Protein AF-A0A540X1U1-F1 (afdb_monomer)

Organism: NCBI:txid2590453

Nearest PDB structures (foldseek):
  8tsh-assembly1_L  TM=8.504E-01  e=1.989E+00  Caldimonas thermodepolymerans
  6t5a-assembly1_A  TM=7.560E-01  e=2.757E+00  Human alphaherpesvirus 1
  6s7t-assembly1_H  TM=6.858E-01  e=2.943E+00  Homo sapiens
  2x3x-assembly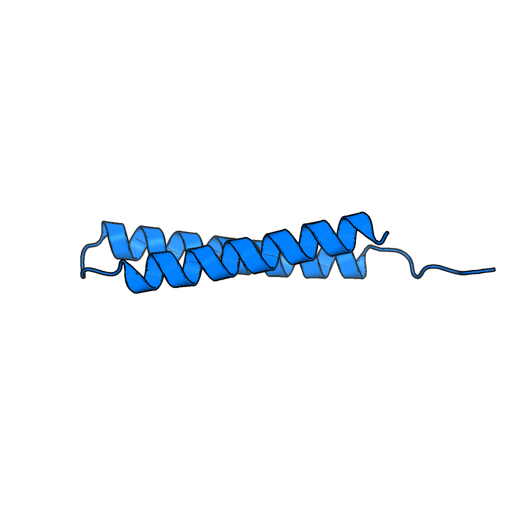2_B  TM=5.130E-01  e=9.527E+00  Mus musculus

Mean predicted aligned error: 6.05 Å

Foldseek 3Di:
DVVLVVVLVVQLVVLVVQLVVLVVPDPPDPVSVVSNVVSVVSNVVSVVVSVVVVVPDDPPPPD

Structure (mmCIF, N/CA/C/O backbone):
data_AF-A0A540X1U1-F1
#
_entry.id   AF-A0A540X1U1-F1
#
loop_
_atom_site.group_PDB
_atom_site.id
_atom_site.type_symbol
_atom_site.label_atom_id
_atom_site.label_alt_id
_atom_site.label_comp_id
_atom_site.label_asym_id
_atom_site.label_entity_id
_atom_site.label_seq_id
_atom_site.pdbx_PDB_ins_code
_atom_site.Cartn_x
_atom_site.Cartn_y
_atom_site.Cartn_z
_atom_site.occupancy
_atom_site.B_iso_or_equiv
_atom_site.auth_seq_id
_atom_site.auth_comp_id
_atom_site.auth_asym_id
_atom_site.auth_atom_id
_atom_site.pdbx_PDB_model_num
ATOM 1 N N . MET A 1 1 ? 11.968 -5.965 -23.300 1.00 64.12 1 MET A N 1
ATOM 2 C C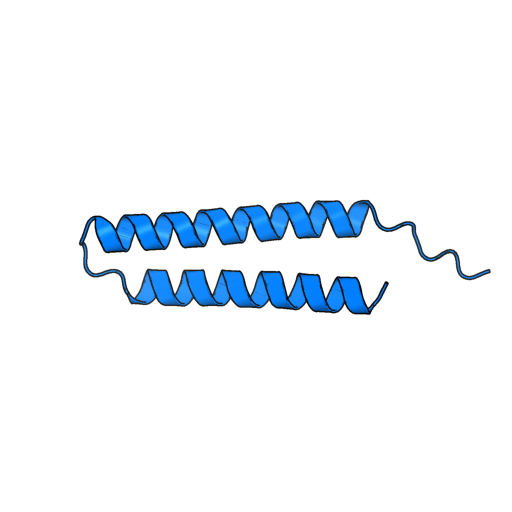A . MET A 1 1 ? 11.464 -4.942 -22.350 1.00 64.12 1 MET A CA 1
ATOM 3 C C . MET A 1 1 ? 9.997 -5.124 -21.955 1.00 64.12 1 MET A C 1
ATOM 5 O O . MET A 1 1 ? 9.634 -4.741 -20.851 1.00 64.12 1 MET A O 1
ATOM 9 N N . GLU A 1 2 ? 9.148 -5.714 -22.800 1.00 69.62 2 GLU A N 1
ATOM 10 C CA . GLU A 1 2 ? 7.700 -5.841 -22.547 1.00 69.62 2 GLU A CA 1
ATOM 11 C C . GLU A 1 2 ? 7.345 -6.703 -21.320 1.00 69.62 2 GLU A C 1
ATOM 13 O O . GLU A 1 2 ? 6.503 -6.312 -20.516 1.00 69.62 2 GLU A O 1
ATOM 18 N N . LEU A 1 3 ? 8.077 -7.801 -21.093 1.00 70.31 3 LEU A N 1
ATOM 19 C CA . LEU A 1 3 ? 7.914 -8.647 -19.904 1.00 70.31 3 LEU A CA 1
ATOM 20 C C . LEU A 1 3 ? 8.169 -7.875 -18.592 1.00 70.31 3 LEU A C 1
ATOM 22 O O . LEU A 1 3 ? 7.421 -8.025 -17.631 1.00 70.31 3 LEU A O 1
ATOM 26 N N . ASN A 1 4 ? 9.169 -6.984 -18.567 1.00 78.25 4 ASN A N 1
ATOM 27 C CA . ASN A 1 4 ? 9.444 -6.139 -17.398 1.00 78.25 4 ASN A CA 1
ATOM 28 C C . ASN A 1 4 ? 8.291 -5.160 -17.142 1.00 78.25 4 ASN A C 1
ATOM 30 O O . ASN A 1 4 ? 7.880 -4.992 -16.001 1.00 78.25 4 ASN A O 1
ATOM 34 N N . ARG A 1 5 ? 7.708 -4.568 -18.192 1.00 83.19 5 ARG A N 1
ATOM 35 C CA . ARG A 1 5 ? 6.541 -3.678 -18.059 1.00 83.19 5 ARG A CA 1
ATOM 36 C C . ARG A 1 5 ? 5.307 -4.403 -17.524 1.00 83.19 5 ARG A C 1
ATOM 38 O O . ARG A 1 5 ? 4.590 -3.838 -16.700 1.00 83.19 5 ARG A O 1
ATOM 45 N N . LEU A 1 6 ? 5.077 -5.644 -17.950 1.00 88.44 6 LEU A N 1
ATOM 46 C CA . LEU A 1 6 ? 3.983 -6.476 -17.443 1.00 88.44 6 LEU A CA 1
ATOM 47 C C . LEU A 1 6 ? 4.181 -6.833 -15.965 1.00 88.44 6 LEU A C 1
ATOM 49 O O . LEU A 1 6 ? 3.251 -6.679 -15.179 1.00 88.44 6 LEU A O 1
ATOM 53 N N . HIS A 1 7 ? 5.392 -7.234 -15.566 1.00 89.94 7 HIS A N 1
ATOM 54 C CA . HIS A 1 7 ? 5.699 -7.528 -14.163 1.00 89.94 7 HIS A CA 1
ATOM 55 C C . HIS A 1 7 ? 5.559 -6.298 -13.259 1.00 89.94 7 HIS A C 1
ATOM 57 O O . HIS A 1 7 ? 4.981 -6.401 -12.179 1.00 89.94 7 HIS A O 1
ATOM 63 N N . LEU A 1 8 ? 6.024 -5.129 -13.708 1.00 92.12 8 LEU A N 1
ATOM 64 C CA . LEU A 1 8 ? 5.856 -3.874 -12.969 1.00 92.12 8 LEU A CA 1
ATOM 65 C C . LEU A 1 8 ? 4.379 -3.484 -12.854 1.00 92.12 8 LEU A C 1
ATOM 67 O O . LEU A 1 8 ? 3.917 -3.110 -11.780 1.00 92.12 8 LEU A O 1
ATOM 71 N N . SER A 1 9 ? 3.606 -3.659 -13.927 1.00 93.12 9 SER A N 1
ATOM 72 C CA . SER A 1 9 ? 2.159 -3.413 -13.903 1.00 93.12 9 SER A CA 1
ATOM 73 C C . SER A 1 9 ? 1.442 -4.353 -12.927 1.00 93.12 9 SER A C 1
ATOM 75 O O . SER A 1 9 ? 0.615 -3.905 -12.136 1.00 93.12 9 SER A O 1
ATOM 77 N N . ALA A 1 10 ? 1.802 -5.640 -12.915 1.00 95.06 10 ALA A N 1
ATOM 78 C CA . ALA A 1 10 ? 1.264 -6.614 -11.968 1.00 95.06 10 ALA A CA 1
ATOM 79 C C . ALA A 1 10 ? 1.620 -6.267 -10.512 1.00 95.06 10 ALA A C 1
ATOM 81 O O . ALA A 1 10 ? 0.760 -6.360 -9.635 1.00 95.06 10 ALA A O 1
ATOM 82 N N . LEU A 1 11 ? 2.853 -5.816 -10.254 1.00 94.69 11 LEU A N 1
ATOM 83 C CA . LEU A 1 11 ? 3.297 -5.368 -8.932 1.00 94.69 11 LEU A CA 1
ATOM 84 C C . LEU A 1 11 ? 2.464 -4.176 -8.430 1.00 94.69 11 LEU A C 1
ATOM 86 O O . LEU A 1 11 ? 1.982 -4.191 -7.294 1.00 94.69 11 LEU A O 1
ATOM 90 N N . LEU A 1 12 ? 2.247 -3.169 -9.280 1.00 96.56 12 LEU A N 1
ATOM 91 C CA . LEU A 1 12 ? 1.413 -2.011 -8.944 1.00 96.56 12 LEU A CA 1
ATOM 92 C C . LEU A 1 12 ? -0.042 -2.416 -8.671 1.00 96.56 12 LEU A C 1
ATOM 94 O O . LEU A 1 12 ? -0.615 -2.017 -7.661 1.00 96.56 12 LEU A O 1
ATOM 98 N N . MET A 1 13 ? -0.628 -3.259 -9.524 1.00 97.50 13 MET A N 1
ATOM 99 C CA . MET A 1 13 ? -2.005 -3.731 -9.340 1.00 97.50 13 MET A CA 1
ATOM 100 C C . MET A 1 13 ? -2.174 -4.558 -8.058 1.00 97.50 13 MET A C 1
ATOM 102 O O . MET A 1 13 ? -3.178 -4.407 -7.359 1.00 97.50 13 MET A O 1
ATOM 106 N N . SER A 1 14 ? -1.205 -5.422 -7.738 1.00 97.94 14 SER A N 1
ATOM 107 C CA . SER A 1 14 ? -1.237 -6.247 -6.525 1.00 97.94 14 SER A CA 1
ATOM 108 C C . SER A 1 14 ? -1.160 -5.385 -5.271 1.00 97.94 14 SER A C 1
ATOM 110 O O . SER A 1 14 ? -2.006 -5.507 -4.389 1.00 97.94 14 SER A O 1
ATOM 112 N N . THR A 1 15 ? -0.187 -4.475 -5.206 1.00 97.94 15 THR A N 1
ATOM 113 C CA . THR A 1 15 ? -0.007 -3.610 -4.032 1.00 97.94 15 THR A CA 1
ATOM 114 C C . THR A 1 15 ? -1.196 -2.676 -3.816 1.00 97.94 15 THR A C 1
ATOM 116 O O . THR A 1 15 ? -1.628 -2.481 -2.681 1.00 97.94 15 THR A O 1
ATOM 119 N N . GLU A 1 16 ? -1.815 -2.171 -4.885 1.00 97.94 16 GLU A N 1
ATOM 120 C CA . GLU A 1 16 ? -3.043 -1.383 -4.775 1.00 97.94 16 GLU A CA 1
ATOM 121 C C . GLU A 1 16 ? -4.232 -2.224 -4.271 1.00 97.94 16 GLU A C 1
ATOM 123 O O . GLU A 1 16 ? -5.023 -1.773 -3.435 1.00 97.94 16 GLU A O 1
ATOM 128 N N . ALA A 1 17 ? -4.360 -3.470 -4.739 1.00 98.38 17 ALA A N 1
ATOM 129 C CA . ALA A 1 17 ? -5.379 -4.390 -4.245 1.00 98.38 17 ALA A CA 1
ATOM 130 C C . ALA A 1 17 ? -5.194 -4.694 -2.750 1.00 98.38 17 ALA A C 1
ATOM 132 O O . ALA A 1 17 ? -6.180 -4.720 -2.009 1.00 98.38 17 ALA A O 1
ATOM 133 N N . ASP A 1 18 ? -3.954 -4.860 -2.295 1.00 98.31 18 ASP A N 1
ATOM 134 C CA . ASP A 1 18 ? -3.641 -5.115 -0.891 1.00 98.31 18 ASP A CA 1
ATOM 135 C C . ASP A 1 18 ? -3.934 -3.899 -0.006 1.00 98.31 18 ASP A C 1
ATOM 137 O O . ASP A 1 18 ? -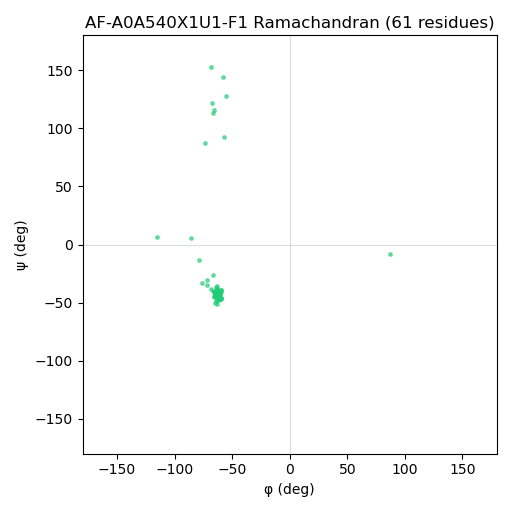4.519 -4.056 1.067 1.00 98.31 18 ASP A O 1
ATOM 141 N N . VAL A 1 19 ? -3.667 -2.678 -0.483 1.00 98.56 19 VAL A N 1
ATOM 142 C CA . VAL A 1 19 ? -4.093 -1.443 0.201 1.00 98.56 19 VAL A CA 1
ATOM 143 C C . VAL A 1 19 ? -5.615 -1.387 0.336 1.00 98.56 19 VAL A C 1
ATOM 145 O O . VAL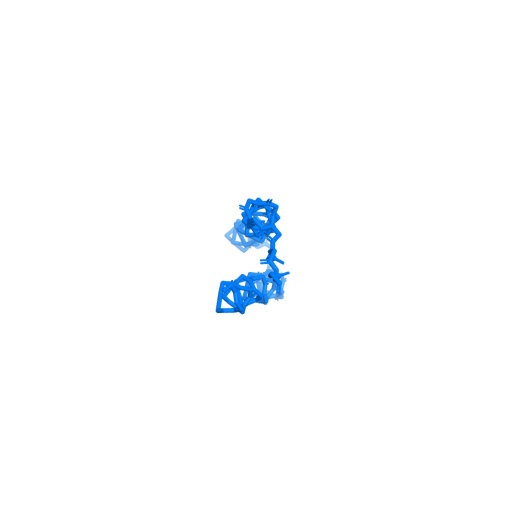 A 1 19 ? -6.121 -1.104 1.425 1.00 98.56 19 VAL A O 1
ATOM 148 N N . ARG A 1 20 ? -6.369 -1.687 -0.734 1.00 98.44 20 ARG A N 1
ATOM 149 C CA . ARG A 1 20 ? -7.844 -1.705 -0.685 1.00 98.44 20 ARG A CA 1
ATOM 150 C C . ARG A 1 20 ? -8.368 -2.742 0.311 1.00 98.44 20 ARG A C 1
ATOM 152 O O . ARG A 1 20 ? -9.271 -2.427 1.084 1.00 98.44 20 ARG A O 1
ATOM 159 N N . ARG A 1 21 ? -7.787 -3.946 0.330 1.00 98.38 21 ARG A N 1
ATOM 160 C CA . ARG A 1 21 ? -8.143 -5.011 1.285 1.00 98.38 21 ARG A CA 1
ATOM 161 C C . ARG A 1 21 ? -7.833 -4.609 2.722 1.00 98.38 21 ARG A C 1
ATOM 163 O O . ARG A 1 21 ? -8.706 -4.717 3.576 1.00 98.38 21 ARG A O 1
ATOM 170 N N . ALA A 1 22 ? -6.630 -4.103 2.983 1.00 97.94 22 ALA A N 1
ATOM 171 C CA . ALA A 1 22 ? -6.223 -3.682 4.319 1.00 97.94 22 ALA A CA 1
ATOM 172 C C . ALA A 1 22 ? -7.079 -2.514 4.833 1.00 97.94 22 ALA A C 1
ATOM 174 O O . ALA A 1 22 ? -7.434 -2.487 6.007 1.00 97.94 22 ALA A O 1
ATOM 175 N N . ARG A 1 23 ? -7.483 -1.593 3.948 1.00 98.06 23 ARG A N 1
ATOM 176 C CA . ARG A 1 23 ? -8.415 -0.508 4.283 1.00 98.06 23 ARG A CA 1
ATOM 177 C C . ARG A 1 23 ? -9.807 -1.025 4.638 1.00 98.06 23 ARG A C 1
ATOM 179 O O . ARG A 1 23 ? -10.401 -0.544 5.595 1.00 98.06 23 ARG A O 1
ATOM 186 N N . ALA A 1 24 ? -10.331 -1.977 3.867 1.00 98.12 24 ALA A N 1
ATOM 187 C CA . ALA A 1 24 ? -11.637 -2.581 4.127 1.00 98.12 24 ALA A CA 1
ATOM 188 C C . ALA A 1 24 ? -11.655 -3.412 5.422 1.00 98.12 24 ALA A C 1
ATOM 190 O O . ALA A 1 24 ? -12.702 -3.548 6.043 1.00 98.12 24 ALA A O 1
ATOM 191 N N . ALA A 1 25 ? -10.498 -3.937 5.834 1.00 97.19 25 ALA A N 1
ATOM 192 C CA . ALA A 1 25 ? -10.315 -4.692 7.070 1.00 97.19 25 ALA A CA 1
ATOM 193 C C . ALA A 1 25 ? -10.039 -3.814 8.308 1.00 97.19 25 ALA A C 1
ATOM 195 O O . ALA A 1 25 ? -9.741 -4.353 9.372 1.00 97.19 25 ALA A O 1
ATOM 196 N N . LEU A 1 26 ? -10.098 -2.481 8.196 1.00 97.62 26 LEU A N 1
ATOM 197 C CA . LEU A 1 26 ? -9.953 -1.598 9.353 1.00 97.62 26 LEU A CA 1
ATOM 198 C C . LEU A 1 26 ? -11.125 -1.795 10.320 1.00 97.62 26 LEU A C 1
ATOM 200 O O . LEU A 1 26 ? -12.265 -1.466 10.007 1.00 97.62 26 LEU A O 1
ATOM 204 N N . ASP A 1 27 ? -10.814 -2.272 11.520 1.00 97.19 27 ASP A N 1
ATOM 205 C CA . ASP A 1 27 ? -11.764 -2.528 12.609 1.00 97.19 27 ASP A CA 1
ATOM 206 C C . ASP A 1 27 ? -11.524 -1.622 13.835 1.00 97.19 27 ASP A C 1
ATOM 208 O O . ASP A 1 27 ? -12.156 -1.776 14.877 1.00 97.19 27 ASP A O 1
ATOM 212 N N . GLY A 1 28 ? -10.604 -0.658 13.714 1.00 94.69 28 GLY A N 1
ATOM 213 C CA . GLY A 1 28 ? -10.194 0.243 14.795 1.00 94.69 28 GLY A CA 1
ATOM 214 C C . GLY A 1 28 ? -9.067 -0.300 15.678 1.00 94.69 28 GLY A C 1
ATOM 215 O O . GLY A 1 28 ? -8.515 0.464 16.475 1.00 94.69 28 GLY A O 1
ATOM 216 N N . SER A 1 29 ? -8.672 -1.566 15.508 1.00 97.94 29 SER A N 1
ATOM 217 C CA . SER A 1 29 ? -7.532 -2.143 16.218 1.00 97.94 29 SER A CA 1
ATOM 218 C C . SER A 1 29 ? -6.207 -1.527 15.763 1.00 97.94 29 SER A C 1
ATOM 220 O O . SER A 1 29 ? -6.036 -1.062 14.630 1.00 97.94 29 SER A O 1
ATOM 222 N N . GLU A 1 30 ? -5.229 -1.532 16.666 1.00 98.00 30 GLU A N 1
ATOM 223 C CA . GLU A 1 30 ? -3.866 -1.123 16.335 1.00 98.00 30 GLU A CA 1
ATOM 224 C C . GLU A 1 30 ? -3.247 -2.031 15.272 1.00 98.00 30 GLU A C 1
ATOM 226 O O . GLU A 1 30 ? -2.626 -1.537 14.334 1.00 98.00 30 GLU A O 1
ATOM 231 N N . GLU A 1 31 ? -3.497 -3.337 15.354 1.00 98.06 31 GLU A N 1
ATOM 232 C CA . GLU A 1 31 ? -3.011 -4.301 14.374 1.00 98.06 31 GLU A CA 1
ATOM 233 C C . GLU A 1 31 ? -3.550 -4.011 12.966 1.00 98.06 31 GLU A C 1
ATOM 235 O O . GLU A 1 31 ? -2.773 -3.967 12.009 1.00 98.06 31 GLU A O 1
ATOM 240 N N . ALA A 1 32 ? -4.852 -3.741 12.816 1.00 97.56 32 AL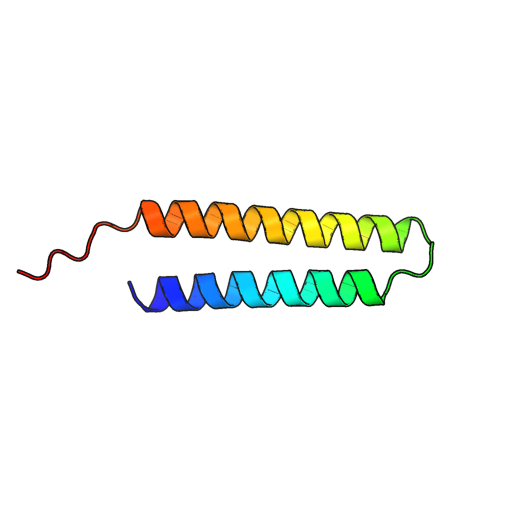A A N 1
ATOM 241 C CA . ALA A 1 32 ? -5.424 -3.389 11.518 1.00 97.56 32 ALA A CA 1
ATOM 242 C C . ALA A 1 32 ? -4.841 -2.075 10.971 1.00 97.56 32 ALA A C 1
ATOM 244 O O . ALA A 1 32 ? -4.541 -1.983 9.777 1.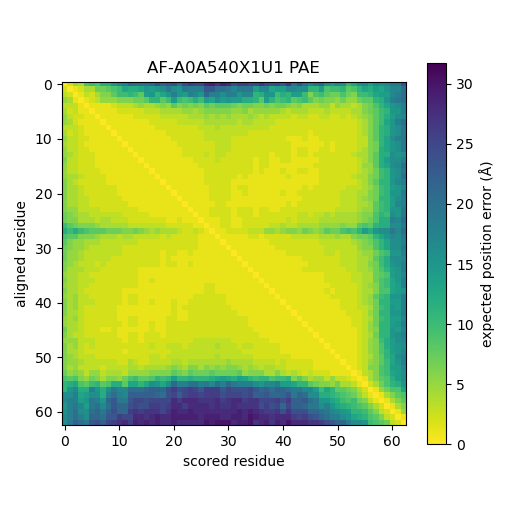00 97.56 32 ALA A O 1
ATOM 245 N N . ARG A 1 33 ? -4.599 -1.076 11.835 1.00 98.25 33 ARG A N 1
ATOM 246 C CA . ARG A 1 33 ? -3.921 0.172 11.439 1.00 98.25 33 ARG A CA 1
ATOM 247 C C . ARG A 1 33 ? -2.491 -0.076 10.963 1.00 98.25 33 ARG A C 1
ATOM 249 O O . ARG A 1 33 ? -2.105 0.472 9.933 1.00 98.25 33 ARG A O 1
ATOM 256 N N . LEU A 1 34 ? -1.725 -0.908 11.669 1.00 98.44 34 LEU A N 1
ATOM 257 C CA . LEU A 1 34 ? -0.353 -1.258 11.292 1.00 98.44 34 LEU A CA 1
ATOM 258 C C . LEU A 1 34 ? -0.312 -2.030 9.969 1.00 98.44 34 LEU A C 1
ATOM 260 O O . LEU A 1 34 ? 0.495 -1.703 9.101 1.00 98.44 34 LEU A O 1
ATOM 264 N N . ARG A 1 35 ? -1.220 -2.993 9.765 1.00 98.19 35 ARG A N 1
ATOM 265 C CA . ARG A 1 35 ? -1.350 -3.718 8.489 1.00 98.19 35 ARG A CA 1
ATOM 266 C C . ARG A 1 35 ? -1.685 -2.774 7.333 1.00 98.19 35 ARG A C 1
ATOM 268 O O . ARG A 1 35 ? -1.075 -2.868 6.270 1.00 98.19 35 ARG A O 1
ATOM 275 N N . TYR A 1 36 ? -2.605 -1.831 7.540 1.00 98.50 36 TYR A N 1
ATOM 276 C CA . TYR A 1 36 ? -2.933 -0.816 6.537 1.00 98.50 36 TYR A CA 1
ATOM 277 C C . TYR A 1 36 ? -1.757 0.128 6.244 1.00 98.50 36 TYR A C 1
ATOM 279 O O . TYR A 1 36 ? -1.493 0.446 5.083 1.00 98.50 36 TYR A O 1
ATOM 287 N N . ALA A 1 37 ? -1.014 0.552 7.268 1.00 98.38 37 ALA A N 1
ATOM 288 C CA . ALA A 1 37 ? 0.190 1.363 7.097 1.00 98.38 37 ALA A CA 1
ATOM 289 C C . ALA A 1 37 ? 1.283 0.611 6.317 1.00 98.38 37 ALA A C 1
ATOM 291 O O . ALA A 1 37 ? 1.869 1.172 5.392 1.00 98.38 37 ALA A O 1
ATOM 292 N N . ALA A 1 38 ? 1.504 -0.669 6.625 1.00 98.38 38 ALA A N 1
ATOM 293 C CA . ALA A 1 38 ? 2.458 -1.515 5.913 1.00 98.38 38 ALA A CA 1
ATOM 294 C C . ALA A 1 38 ? 2.078 -1.695 4.433 1.00 98.38 38 ALA A C 1
ATOM 296 O O . ALA A 1 38 ? 2.927 -1.535 3.558 1.00 98.38 38 ALA A O 1
ATOM 297 N N . ALA A 1 39 ? 0.798 -1.953 4.138 1.00 98.38 39 ALA A N 1
ATOM 298 C CA . ALA A 1 39 ? 0.312 -2.062 2.762 1.00 98.38 39 ALA A CA 1
ATOM 299 C C . ALA A 1 39 ? 0.522 -0.756 1.973 1.00 98.38 39 ALA A C 1
ATOM 301 O O . ALA A 1 39 ? 0.965 -0.790 0.826 1.00 98.38 39 ALA A O 1
ATOM 302 N N . GLN A 1 40 ? 0.267 0.403 2.592 1.00 98.44 40 GLN A N 1
ATOM 303 C CA . GLN A 1 40 ? 0.527 1.702 1.962 1.00 98.44 40 GLN A CA 1
ATOM 304 C C . GLN A 1 40 ? 2.017 1.927 1.691 1.00 98.44 40 GLN A C 1
ATOM 306 O O . GLN A 1 40 ? 2.373 2.356 0.596 1.00 98.44 40 GLN A O 1
ATOM 311 N N . ALA A 1 41 ? 2.887 1.616 2.655 1.00 98.31 41 ALA A N 1
ATOM 312 C CA . ALA A 1 41 ? 4.331 1.749 2.479 1.00 98.31 41 ALA A CA 1
ATOM 313 C C . ALA A 1 41 ? 4.841 0.879 1.317 1.00 98.31 41 ALA A C 1
ATOM 315 O O . ALA A 1 41 ? 5.633 1.345 0.499 1.00 98.31 41 ALA A O 1
ATOM 316 N N . LEU A 1 42 ? 4.332 -0.351 1.193 1.00 97.44 42 LEU A N 1
ATOM 317 C CA . LEU A 1 42 ? 4.658 -1.247 0.083 1.00 97.44 42 LEU A CA 1
ATOM 318 C C . LEU A 1 42 ? 4.178 -0.709 -1.269 1.00 97.44 42 LEU A C 1
ATOM 320 O O . LEU A 1 42 ? 4.930 -0.770 -2.238 1.00 97.44 42 LEU A O 1
ATOM 324 N N . ALA A 1 43 ? 2.969 -0.149 -1.346 1.00 98.06 43 ALA A N 1
ATOM 325 C CA . ALA A 1 43 ? 2.467 0.459 -2.579 1.00 98.06 43 ALA A CA 1
ATOM 326 C C . ALA A 1 43 ? 3.312 1.669 -3.017 1.00 98.06 43 ALA A C 1
ATOM 328 O O . ALA A 1 43 ? 3.607 1.823 -4.202 1.00 98.06 43 ALA A O 1
ATOM 329 N N . VAL A 1 44 ? 3.757 2.499 -2.066 1.00 98.06 44 VAL A N 1
ATOM 330 C CA . VAL A 1 44 ? 4.675 3.615 -2.346 1.00 98.06 44 VAL A CA 1
ATOM 331 C C . VAL A 1 44 ? 6.018 3.097 -2.859 1.00 98.06 44 VAL A C 1
ATOM 333 O O . VAL A 1 44 ? 6.484 3.555 -3.899 1.00 98.06 44 VAL A O 1
ATOM 33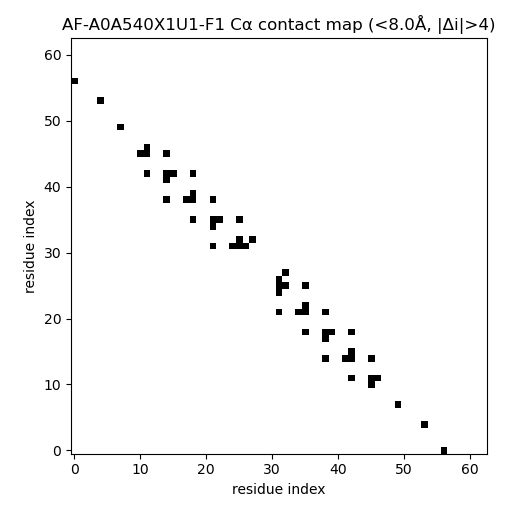6 N N . ALA A 1 45 ? 6.607 2.104 -2.189 1.00 97.06 45 ALA A N 1
ATOM 337 C CA . ALA A 1 45 ? 7.874 1.513 -2.614 1.00 97.06 45 ALA A CA 1
ATOM 338 C C . ALA A 1 45 ? 7.775 0.879 -4.013 1.00 97.06 45 ALA A C 1
ATOM 340 O O . ALA A 1 45 ? 8.638 1.108 -4.858 1.00 97.06 45 ALA A O 1
ATOM 341 N N . ALA A 1 46 ? 6.700 0.136 -4.291 1.00 95.69 46 ALA A N 1
ATOM 342 C CA . ALA A 1 46 ? 6.446 -0.456 -5.602 1.00 95.69 46 ALA A CA 1
ATOM 343 C C . ALA A 1 46 ? 6.335 0.602 -6.708 1.00 95.69 46 ALA A C 1
ATOM 345 O O . ALA A 1 46 ? 6.860 0.402 -7.807 1.00 95.69 46 ALA A O 1
ATOM 346 N N . LYS A 1 47 ? 5.691 1.738 -6.414 1.00 95.25 47 LYS A N 1
ATOM 347 C CA . LYS A 1 47 ? 5.619 2.878 -7.330 1.00 95.25 47 LYS A CA 1
ATOM 348 C C . LYS A 1 47 ? 7.004 3.456 -7.614 1.00 95.25 47 LYS A C 1
ATOM 350 O O . LYS A 1 47 ? 7.366 3.547 -8.783 1.00 95.25 47 LYS A O 1
ATOM 355 N N . SER A 1 48 ? 7.790 3.759 -6.582 1.00 95.38 48 SER A N 1
ATOM 356 C CA . SER A 1 48 ? 9.146 4.300 -6.749 1.00 95.38 48 SER A CA 1
ATOM 357 C C . SER A 1 48 ? 10.056 3.357 -7.538 1.00 95.38 48 SER A C 1
ATOM 359 O O . SER A 1 48 ? 10.685 3.781 -8.500 1.00 95.38 48 SER A O 1
ATOM 361 N N . VAL A 1 49 ? 10.056 2.060 -7.216 1.00 91.12 49 VAL A N 1
ATOM 362 C CA . VAL A 1 49 ? 10.839 1.051 -7.954 1.00 91.12 49 VAL A CA 1
ATOM 363 C C . VAL A 1 49 ? 10.394 0.960 -9.415 1.00 91.12 49 VAL A C 1
ATOM 365 O O . VAL A 1 49 ? 11.223 0.834 -10.314 1.00 91.12 49 VAL A O 1
ATOM 368 N N . THR A 1 50 ? 9.089 1.041 -9.677 1.00 91.69 50 THR A N 1
ATOM 369 C CA . THR A 1 50 ? 8.571 1.034 -11.050 1.00 91.69 50 THR A CA 1
ATOM 370 C C . THR A 1 50 ? 9.025 2.267 -11.824 1.00 91.69 50 THR A C 1
ATOM 372 O O . THR A 1 50 ? 9.453 2.134 -12.968 1.00 91.69 50 THR A O 1
ATOM 375 N N . GLU A 1 51 ? 8.970 3.450 -11.214 1.00 90.44 51 GLU A N 1
ATOM 376 C CA . GLU A 1 51 ? 9.446 4.698 -11.818 1.00 90.44 51 GLU A CA 1
ATOM 377 C C . GLU A 1 51 ? 10.947 4.630 -12.125 1.00 90.44 51 GLU A C 1
ATOM 379 O O . GLU A 1 51 ? 11.348 4.902 -13.257 1.00 90.44 51 GLU A O 1
ATOM 384 N N . GLU A 1 52 ? 11.766 4.177 -11.174 1.00 89.31 52 GLU A N 1
ATOM 385 C CA . GLU A 1 52 ? 13.210 4.005 -11.368 1.00 89.31 52 GLU A CA 1
ATOM 386 C C . GLU A 1 52 ? 13.528 3.025 -12.502 1.00 89.31 52 GLU A C 1
ATOM 388 O O . GLU A 1 52 ? 14.337 3.329 -13.377 1.00 89.31 52 GLU A O 1
ATOM 393 N N . LEU A 1 53 ? 12.866 1.866 -12.543 1.00 87.06 53 LEU A N 1
ATOM 394 C CA . LEU A 1 53 ? 13.121 0.846 -13.563 1.00 87.06 53 LEU A CA 1
ATOM 395 C 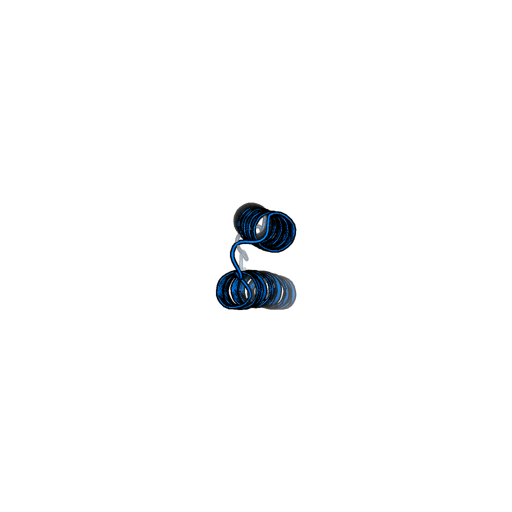C . LEU A 1 53 ? 12.608 1.242 -14.951 1.00 87.06 53 LEU A C 1
ATOM 397 O O . LEU A 1 53 ? 13.192 0.834 -15.957 1.00 87.06 53 LEU A O 1
ATOM 401 N N . LEU A 1 54 ? 11.535 2.033 -15.030 1.00 82.69 54 LEU A N 1
ATOM 402 C CA . LEU A 1 54 ? 11.054 2.590 -16.295 1.00 82.69 54 LEU A CA 1
ATOM 403 C C . LEU A 1 54 ? 11.980 3.691 -16.825 1.00 82.69 54 LEU A C 1
ATOM 405 O O . LEU A 1 54 ? 12.145 3.783 -18.039 1.00 82.69 54 LEU A O 1
ATOM 409 N N . LEU A 1 55 ? 12.588 4.492 -15.944 1.00 77.00 55 LEU A N 1
ATOM 410 C CA . LEU A 1 55 ? 13.567 5.525 -16.308 1.00 77.00 55 LEU A CA 1
ATOM 411 C C . LEU A 1 55 ? 14.948 4.941 -16.644 1.00 77.00 55 LEU A C 1
ATOM 413 O O . LEU A 1 55 ? 15.646 5.476 -17.500 1.00 77.00 55 LEU A O 1
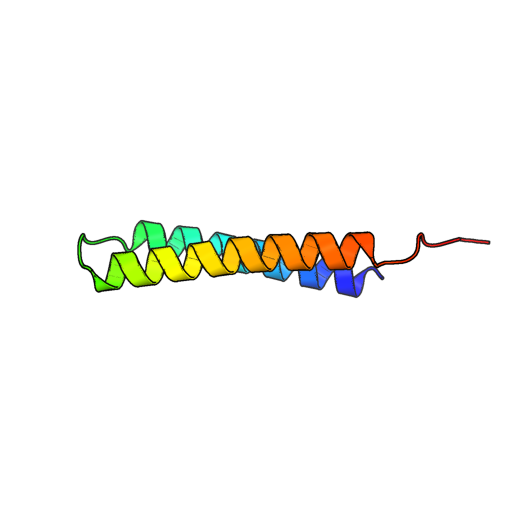ATOM 417 N N . ALA A 1 56 ? 15.338 3.845 -15.990 1.00 68.38 56 ALA A N 1
ATOM 418 C CA . ALA A 1 56 ? 16.601 3.148 -16.232 1.00 68.38 56 ALA A CA 1
ATOM 419 C C . ALA A 1 56 ? 16.575 2.246 -17.480 1.00 68.38 56 ALA A C 1
ATOM 421 O O . ALA A 1 56 ? 17.627 1.787 -17.930 1.00 68.38 56 ALA A O 1
ATOM 422 N N . ALA A 1 57 ? 15.397 1.972 -18.049 1.00 61.06 57 ALA A N 1
ATOM 423 C CA . ALA A 1 57 ? 15.301 1.271 -19.320 1.00 61.06 57 ALA A CA 1
ATOM 424 C C . ALA A 1 57 ? 15.855 2.179 -20.436 1.00 61.06 57 ALA A C 1
ATOM 426 O O . ALA A 1 57 ? 15.336 3.283 -20.619 1.00 61.06 57 ALA A O 1
ATOM 427 N N . PRO A 1 58 ? 16.887 1.758 -21.199 1.00 57.72 58 PRO A N 1
ATOM 428 C CA . PRO A 1 58 ? 17.338 2.545 -22.338 1.00 57.72 58 PRO A CA 1
ATOM 429 C C . PRO A 1 58 ? 16.159 2.738 -23.304 1.00 57.72 58 PRO A C 1
ATOM 431 O O . PRO A 1 58 ? 15.339 1.824 -23.439 1.00 57.72 58 PRO A O 1
ATOM 434 N N . PRO A 1 59 ? 16.029 3.898 -23.974 1.00 57.53 59 PRO A N 1
ATOM 435 C CA . PRO A 1 59 ? 15.063 4.016 -25.052 1.00 57.53 59 PRO A CA 1
ATOM 436 C C . PRO A 1 59 ? 15.383 2.906 -26.052 1.00 57.53 59 PRO A C 1
ATOM 438 O O . PRO A 1 59 ? 16.539 2.743 -26.439 1.00 57.53 59 PRO A O 1
ATOM 441 N N . ASP A 1 60 ? 14.381 2.106 -26.414 1.00 61.00 60 ASP A N 1
ATOM 442 C CA . ASP A 1 60 ? 14.484 1.140 -27.506 1.00 61.00 60 ASP A CA 1
ATOM 443 C C . ASP A 1 60 ? 14.875 1.935 -28.766 1.00 61.00 60 ASP A C 1
ATOM 445 O O . ASP A 1 60 ? 14.022 2.501 -29.454 1.00 61.00 60 ASP A O 1
ATOM 449 N N . VAL A 1 61 ? 16.177 2.048 -29.043 1.00 51.78 61 VAL A N 1
ATOM 450 C CA . VAL A 1 61 ? 16.686 2.556 -30.315 1.00 51.78 61 VAL A CA 1
ATOM 451 C C . VAL A 1 61 ? 16.441 1.433 -31.307 1.00 51.78 61 VAL A C 1
ATOM 453 O O . VAL A 1 61 ? 17.267 0.541 -31.496 1.00 51.78 61 VAL A O 1
ATOM 456 N N . ARG A 1 62 ? 15.246 1.437 -31.894 1.00 52.00 62 ARG A N 1
ATOM 457 C CA . ARG A 1 62 ? 15.005 0.701 -33.129 1.00 52.00 62 ARG A CA 1
ATOM 458 C C . ARG A 1 62 ? 15.830 1.389 -34.216 1.00 52.00 62 ARG A C 1
ATOM 460 O O . ARG A 1 62 ? 15.593 2.560 -34.502 1.00 52.00 62 ARG A O 1
ATOM 467 N N . VAL A 1 63 ? 16.833 0.660 -34.706 1.00 41.75 63 VAL A N 1
ATOM 468 C CA . VAL A 1 63 ? 17.660 0.986 -35.879 1.00 41.75 63 VAL A CA 1
ATOM 469 C C . VAL A 1 63 ? 16.777 1.121 -37.114 1.00 41.75 63 VAL A C 1
ATOM 471 O O . VAL A 1 63 ? 15.848 0.289 -37.245 1.00 41.75 63 VAL A O 1
#

Radius of gyration: 15.54 Å; Cα contacts (8 Å, |Δi|>4): 28; chains: 1; bounding box: 29×14×52 Å

pLDDT: mean 88.79, std 14.67, range [41.75, 98.56]

Sequence (63 aa):
MELNRLHLSALLMSTEADVRRARAALDGSEEARLRYAAAQALAVAAKSVTEELLLAAPPDVRV

Secondary structure (DSSP, 8-state):
-HHHHHHHHHHHHHHHHHHHHHHHT--S-HHHHHHHHHHHHHHHHHHHHHHHHHHHSPP----

Solvent-accessible surface area (backbone atoms only — not comparable to full-atom values): 3537 Å² total; per-residue (Å²): 113,67,69,59,53,51,52,45,51,50,50,48,54,49,31,52,51,46,30,53,51,31,57,71,57,54,77,84,47,69,67,33,50,50,52,28,52,52,29,45,53,50,34,52,51,46,48,53,54,42,53,52,55,62,67,69,47,73,79,85,78,80,128